Protein AF-A0A8A6IFV3-F1 (afdb_monomer_lite)

pLDDT: mean 94.12, std 5.77, range [60.44, 97.81]

Foldseek 3Di:
DQQVCQQVVWPHDPDDDPCCVVDDCVVTGGDDPDDDDDPPD

Organism: NCBI:txid244001

Structure (mmCIF, N/CA/C/O backbone):
data_AF-A0A8A6IFV3-F1
#
_entry.id   AF-A0A8A6IFV3-F1
#
loop_
_atom_site.group_PDB
_atom_site.id
_atom_site.type_symbol
_atom_site.label_atom_id
_atom_site.label_alt_id
_atom_site.label_comp_id
_atom_site.label_asym_id
_atom_site.label_entity_id
_atom_site.label_seq_id
_atom_site.pdbx_PDB_ins_code
_atom_site.Cartn_x
_atom_site.Cartn_y
_atom_site.Cartn_z
_atom_site.occupancy
_atom_site.B_iso_or_equiv
_atom_site.auth_seq_id
_atom_site.auth_comp_id
_atom_site.auth_asym_id
_atom_site.auth_atom_id
_atom_site.pdbx_PDB_model_num
ATOM 1 N N . ALA A 1 1 ? 13.928 -4.732 -4.426 1.00 89.50 1 ALA A N 1
ATOM 2 C CA . ALA A 1 1 ? 13.972 -3.271 -4.197 1.00 89.50 1 ALA A CA 1
ATOM 3 C C . ALA A 1 1 ? 12.615 -2.598 -4.435 1.00 89.50 1 ALA A C 1
ATOM 5 O O . ALA A 1 1 ? 12.134 -1.935 -3.527 1.00 89.50 1 ALA A O 1
ATOM 6 N N . GLY A 1 2 ? 11.958 -2.806 -5.587 1.00 90.44 2 GLY A N 1
ATOM 7 C CA . GLY A 1 2 ? 10.725 -2.082 -5.948 1.00 90.44 2 GLY A CA 1
ATOM 8 C C . GLY A 1 2 ? 9.562 -2.175 -4.949 1.00 90.44 2 GLY A C 1
ATOM 9 O O . GLY A 1 2 ? 8.906 -1.172 -4.696 1.00 90.44 2 GLY A O 1
ATOM 10 N N . ALA A 1 3 ? 9.343 -3.328 -4.308 1.00 94.00 3 ALA A N 1
ATOM 11 C CA . ALA A 1 3 ? 8.291 -3.470 -3.295 1.00 94.00 3 ALA A CA 1
ATOM 12 C C . ALA A 1 3 ? 8.550 -2.642 -2.021 1.00 94.00 3 ALA A C 1
ATOM 14 O O . ALA A 1 3 ? 7.618 -2.059 -1.481 1.00 94.00 3 ALA A O 1
ATOM 15 N N . ALA A 1 4 ? 9.805 -2.556 -1.566 1.00 95.06 4 ALA A N 1
ATOM 16 C CA . ALA A 1 4 ? 10.169 -1.750 -0.399 1.00 95.06 4 ALA A CA 1
ATOM 17 C C . ALA A 1 4 ? 10.025 -0.252 -0.696 1.00 95.06 4 ALA A C 1
ATOM 19 O O . ALA A 1 4 ? 9.451 0.474 0.104 1.00 95.06 4 ALA A O 1
ATOM 20 N N . VAL A 1 5 ? 10.457 0.184 -1.886 1.00 95.75 5 VAL A N 1
ATOM 21 C CA . VAL A 1 5 ? 10.260 1.569 -2.342 1.00 95.75 5 VAL A CA 1
ATOM 22 C C . VAL A 1 5 ? 8.771 1.901 -2.413 1.00 95.75 5 VAL A C 1
ATOM 24 O O . VAL A 1 5 ? 8.353 2.902 -1.850 1.00 95.75 5 VAL A O 1
ATOM 27 N N . ALA A 1 6 ? 7.962 1.037 -3.035 1.00 95.56 6 ALA A N 1
ATOM 28 C CA . ALA A 1 6 ? 6.520 1.242 -3.135 1.00 95.56 6 ALA A CA 1
ATOM 29 C C . ALA A 1 6 ? 5.830 1.282 -1.762 1.00 95.56 6 ALA A C 1
ATOM 31 O O . ALA A 1 6 ? 4.896 2.061 -1.582 1.00 95.56 6 ALA A O 1
ATOM 32 N N . ALA A 1 7 ? 6.280 0.467 -0.804 1.00 95.19 7 ALA A N 1
ATOM 33 C CA . ALA A 1 7 ? 5.766 0.479 0.560 1.00 95.19 7 ALA A CA 1
ATOM 34 C C . ALA A 1 7 ? 6.117 1.796 1.275 1.00 95.19 7 ALA A C 1
ATOM 36 O O . ALA A 1 7 ? 5.211 2.532 1.657 1.00 95.19 7 ALA A O 1
ATOM 37 N N . GLU A 1 8 ? 7.404 2.127 1.384 1.00 97.31 8 GLU A N 1
ATOM 38 C CA . GLU A 1 8 ? 7.909 3.277 2.153 1.00 97.31 8 GLU A CA 1
ATOM 39 C C . GLU A 1 8 ? 7.517 4.631 1.532 1.00 97.31 8 GLU A C 1
ATOM 41 O O . GLU A 1 8 ? 7.383 5.626 2.238 1.00 97.31 8 GLU A O 1
ATOM 46 N N . SER A 1 9 ? 7.292 4.686 0.212 1.00 96.62 9 SER A N 1
ATOM 47 C CA . SER A 1 9 ? 6.833 5.900 -0.477 1.00 96.62 9 SER A CA 1
ATOM 48 C C . SER A 1 9 ? 5.313 6.087 -0.465 1.00 96.62 9 SER A C 1
ATOM 50 O O . SER A 1 9 ? 4.822 7.049 -1.057 1.00 96.62 9 SER A O 1
ATOM 52 N N . SER A 1 10 ? 4.553 5.150 0.110 1.00 96.38 10 SER A N 1
ATOM 53 C CA . SER A 1 10 ? 3.092 5.235 0.189 1.00 96.38 10 SER A CA 1
ATOM 54 C C . SER A 1 10 ? 2.609 5.150 1.634 1.00 96.38 10 SER A C 1
ATOM 56 O O . SER A 1 10 ? 2.356 6.1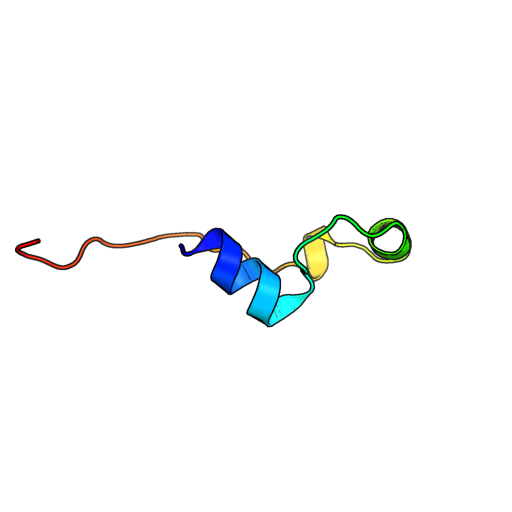81 2.249 1.00 96.38 10 SER A O 1
ATOM 58 N N . THR A 1 11 ? 2.466 3.944 2.180 1.00 95.81 11 THR A N 1
ATOM 59 C CA . THR A 1 11 ? 1.804 3.712 3.474 1.00 95.81 11 THR A CA 1
ATOM 60 C C . THR A 1 11 ? 2.512 2.692 4.366 1.00 95.81 11 THR A C 1
ATOM 62 O O . THR A 1 11 ? 2.056 2.458 5.479 1.00 95.81 11 THR A O 1
ATOM 65 N N . GLY A 1 12 ? 3.569 2.037 3.884 1.00 95.19 12 GLY A N 1
ATOM 66 C CA . GLY A 1 12 ? 4.264 0.968 4.597 1.00 95.19 12 GLY A CA 1
ATOM 67 C C . GLY A 1 12 ? 5.397 1.471 5.489 1.00 95.19 12 GLY A C 1
ATOM 68 O O . GLY A 1 12 ? 5.969 2.531 5.25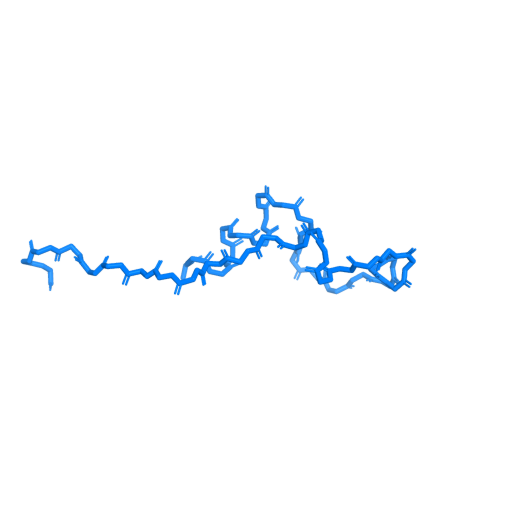2 1.00 95.19 12 GLY A O 1
ATOM 69 N N . THR A 1 13 ? 5.729 0.674 6.503 1.00 95.81 13 THR A N 1
ATOM 70 C CA . THR A 1 13 ? 6.921 0.846 7.340 1.00 95.81 13 THR A CA 1
ATOM 71 C C . THR A 1 13 ? 7.591 -0.510 7.592 1.00 95.81 13 THR A C 1
ATOM 73 O O . THR A 1 13 ? 7.103 -1.552 7.148 1.00 95.81 13 THR A O 1
ATOM 76 N N . TRP A 1 14 ? 8.714 -0.514 8.309 1.00 96.19 14 TRP A N 1
ATOM 77 C CA . TRP A 1 14 ? 9.573 -1.682 8.535 1.00 96.19 14 TRP A CA 1
ATOM 78 C C . TRP A 1 14 ? 8.949 -2.796 9.401 1.00 96.19 14 TRP A C 1
ATOM 80 O O . TRP A 1 14 ? 9.474 -3.909 9.433 1.00 96.19 14 TRP A O 1
ATOM 90 N N . THR A 1 15 ? 7.825 -2.537 10.076 1.00 96.88 15 THR A N 1
ATOM 91 C CA . THR A 1 15 ? 7.012 -3.543 10.776 1.00 96.88 15 THR A CA 1
ATOM 92 C C . THR A 1 15 ? 5.547 -3.449 10.386 1.00 96.88 15 THR A C 1
ATOM 94 O O . THR A 1 15 ? 5.061 -2.421 9.921 1.00 96.88 15 THR A O 1
ATOM 97 N N . THR A 1 16 ? 4.817 -4.540 10.600 1.00 95.25 16 THR A N 1
ATOM 98 C CA . THR A 1 16 ? 3.366 -4.544 10.447 1.00 95.25 16 THR A CA 1
ATOM 99 C C . THR A 1 16 ? 2.710 -3.757 11.575 1.00 95.25 16 THR A C 1
ATOM 101 O O . THR A 1 16 ? 3.054 -3.906 12.750 1.00 95.25 16 THR A O 1
ATOM 104 N N . VAL A 1 17 ? 1.726 -2.933 11.217 1.00 96.94 17 VAL A N 1
ATOM 105 C CA . VAL A 1 17 ? 0.981 -2.109 12.168 1.00 96.94 17 VAL A CA 1
ATOM 106 C C . VAL A 1 17 ? -0.499 -2.453 12.097 1.00 96.94 17 VAL A C 1
ATOM 108 O O . VAL A 1 17 ? -1.084 -2.596 11.030 1.00 96.94 17 VAL A O 1
ATOM 111 N N . TRP A 1 18 ? -1.142 -2.606 13.252 1.00 97.69 18 TRP A N 1
ATOM 112 C CA . TRP A 1 18 ? -2.555 -3.003 13.313 1.00 97.69 18 TRP A CA 1
ATOM 113 C C . TRP A 1 18 ? -3.502 -1.940 12.727 1.00 97.69 18 TRP A C 1
ATOM 115 O O . TRP A 1 18 ? -4.610 -2.263 12.299 1.00 97.69 18 TRP A O 1
ATOM 125 N N . THR A 1 19 ? -3.064 -0.678 12.680 1.00 97.25 19 THR A N 1
ATOM 126 C CA . THR A 1 19 ? -3.815 0.455 12.119 1.00 97.25 19 THR A CA 1
ATOM 127 C C . THR A 1 19 ? -4.091 0.311 10.627 1.00 97.25 19 THR A C 1
ATOM 129 O O . THR A 1 19 ? -5.034 0.917 10.123 1.00 97.25 19 THR A O 1
ATOM 132 N N . ASP A 1 20 ? -3.341 -0.544 9.936 1.00 95.25 20 ASP A N 1
ATOM 133 C CA . ASP A 1 20 ? -3.603 -0.922 8.550 1.00 95.25 20 ASP A CA 1
ATOM 134 C C . ASP A 1 20 ? -5.014 -1.495 8.361 1.00 95.25 20 ASP A C 1
ATOM 136 O O . ASP A 1 20 ? -5.637 -1.275 7.326 1.00 95.25 20 ASP A O 1
ATOM 140 N N . GLY A 1 21 ? -5.564 -2.165 9.382 1.00 96.12 21 GLY A N 1
ATOM 141 C CA . GLY A 1 21 ? -6.929 -2.699 9.364 1.00 96.12 21 GLY A CA 1
ATOM 142 C C . GLY A 1 21 ? -8.032 -1.642 9.489 1.00 96.12 21 GLY A C 1
ATOM 143 O O . GLY A 1 21 ? -9.202 -1.963 9.291 1.00 96.12 21 GLY A O 1
ATOM 144 N N . LEU A 1 22 ? -7.687 -0.389 9.807 1.00 97.81 22 LEU A N 1
ATOM 145 C CA . LEU A 1 22 ? -8.650 0.713 9.921 1.00 97.81 22 LEU A CA 1
ATOM 146 C C . LEU A 1 22 ? -8.931 1.398 8.579 1.00 97.81 22 LEU A C 1
ATOM 148 O O . LEU A 1 22 ? -9.876 2.178 8.470 1.00 97.81 22 LEU A O 1
ATOM 152 N N . THR A 1 23 ? -8.120 1.125 7.556 1.00 95.81 23 THR A N 1
ATOM 153 C CA . THR A 1 23 ? -8.283 1.693 6.215 1.00 95.81 23 THR A CA 1
ATOM 154 C C . THR A 1 23 ? -8.229 0.593 5.161 1.00 95.81 23 THR A C 1
ATOM 156 O O . THR A 1 23 ? -7.737 -0.507 5.392 1.00 95.81 23 THR A O 1
ATOM 159 N N . SER A 1 24 ? -8.759 0.861 3.969 1.00 95.38 24 SER A N 1
ATOM 160 C CA . SER A 1 24 ? -8.667 -0.100 2.869 1.00 95.38 24 SER A CA 1
ATOM 161 C C . SER A 1 24 ? -7.272 -0.044 2.243 1.00 95.38 24 SER A C 1
ATOM 163 O O . SER A 1 24 ? -7.045 0.701 1.289 1.00 95.38 24 SER A O 1
ATOM 165 N N . LEU A 1 25 ? -6.327 -0.828 2.767 1.00 95.19 25 LEU A N 1
ATOM 166 C CA . LEU A 1 25 ? -4.956 -0.853 2.247 1.00 95.19 25 LEU A CA 1
ATOM 167 C C . LEU A 1 25 ? -4.876 -1.173 0.752 1.00 95.19 25 LEU A C 1
ATOM 169 O O . LEU A 1 25 ? -3.991 -0.660 0.081 1.00 95.19 25 LEU A O 1
ATOM 173 N N . ASP A 1 26 ? -5.779 -1.985 0.197 1.00 93.81 26 ASP A N 1
ATOM 174 C CA . ASP A 1 26 ? -5.735 -2.280 -1.243 1.00 93.81 26 ASP A CA 1
ATOM 175 C C . ASP A 1 26 ? -5.941 -1.032 -2.114 1.00 93.81 26 ASP A C 1
ATOM 177 O O . ASP A 1 26 ? -5.377 -0.935 -3.203 1.00 93.81 26 ASP A O 1
ATOM 181 N N . ARG A 1 27 ? -6.686 -0.050 -1.595 1.00 95.50 27 ARG A N 1
ATOM 182 C CA . ARG A 1 27 ? -6.889 1.240 -2.251 1.00 95.50 27 ARG A CA 1
ATOM 183 C C . ARG A 1 27 ? -5.664 2.147 -2.162 1.00 95.50 27 ARG A C 1
ATOM 185 O O . ARG A 1 27 ? -5.418 2.896 -3.102 1.00 95.50 27 ARG A O 1
ATOM 192 N N . TYR A 1 28 ? -4.954 2.132 -1.036 1.00 94.31 28 TYR A N 1
ATOM 193 C CA . TYR A 1 28 ? -3.949 3.154 -0.717 1.00 94.31 28 TYR A CA 1
ATOM 194 C C . TYR A 1 28 ? -2.499 2.678 -0.812 1.00 94.31 28 TYR A C 1
ATOM 196 O O . TYR A 1 28 ? -1.602 3.512 -0.911 1.00 94.31 28 TYR A O 1
ATOM 204 N N . LYS A 1 29 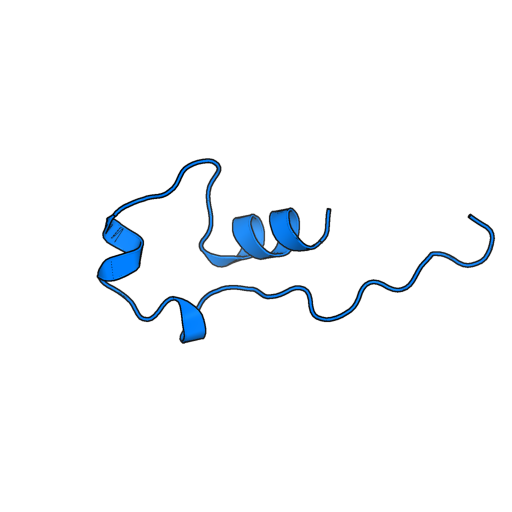? -2.252 1.365 -0.828 1.00 95.62 29 LYS A N 1
ATOM 205 C CA . LYS A 1 29 ? -0.894 0.835 -0.940 1.00 95.62 29 LYS A CA 1
ATOM 206 C C . LYS A 1 29 ? -0.318 1.104 -2.330 1.00 95.62 29 LYS A C 1
ATOM 208 O O . LYS A 1 29 ? -0.930 0.781 -3.354 1.00 95.62 29 LYS A O 1
ATOM 213 N N . GLY A 1 30 ? 0.902 1.628 -2.358 1.00 95.31 30 GLY A N 1
ATOM 214 C CA . GLY A 1 30 ? 1.730 1.627 -3.554 1.00 95.31 30 GLY A CA 1
ATOM 215 C C . GLY A 1 30 ? 2.035 0.192 -3.981 1.00 95.31 30 GLY A C 1
ATOM 216 O O . GLY A 1 30 ? 2.261 -0.692 -3.153 1.00 95.31 30 GLY A O 1
ATOM 217 N N . ARG A 1 31 ? 2.040 -0.056 -5.291 1.00 96.88 31 ARG A N 1
ATOM 218 C CA . ARG A 1 31 ? 2.428 -1.342 -5.877 1.00 96.88 31 ARG A CA 1
ATOM 219 C C . ARG A 1 31 ? 3.458 -1.098 -6.969 1.00 96.88 31 ARG A C 1
ATOM 2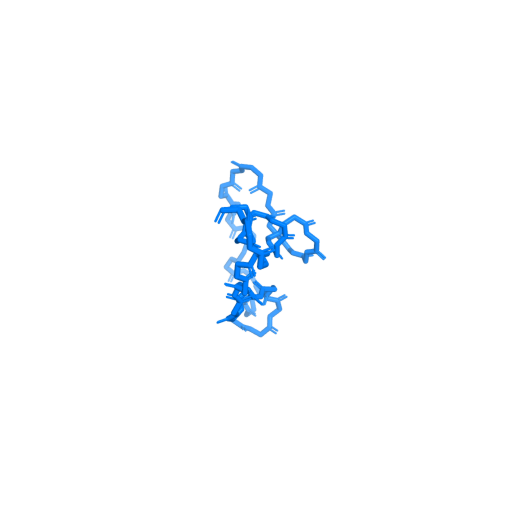21 O O . ARG A 1 31 ? 3.283 -0.217 -7.803 1.00 96.88 31 ARG A O 1
ATOM 228 N N . CYS A 1 32 ? 4.517 -1.896 -6.956 1.00 96.56 32 CYS A N 1
ATOM 229 C CA . CYS A 1 32 ? 5.463 -1.978 -8.057 1.00 96.56 32 CYS A CA 1
ATOM 230 C C . CYS A 1 32 ? 4.954 -3.067 -9.011 1.00 96.56 32 CYS A C 1
ATOM 232 O O . CYS A 1 32 ? 4.903 -4.233 -8.622 1.00 96.56 32 CYS A O 1
ATOM 234 N N . TYR A 1 33 ? 4.480 -2.670 -10.195 1.00 95.56 33 TYR A N 1
ATOM 235 C CA . TYR A 1 33 ? 3.837 -3.583 -11.152 1.00 95.56 33 TYR A CA 1
ATOM 236 C C . TYR A 1 33 ? 4.810 -4.184 -12.158 1.00 95.56 33 TYR A C 1
ATOM 238 O O . TYR A 1 33 ? 4.592 -5.301 -12.613 1.00 95.56 33 TYR A O 1
ATOM 246 N N . ASP A 1 34 ? 5.865 -3.448 -12.484 1.00 95.88 34 ASP A N 1
ATOM 247 C CA . ASP A 1 34 ? 6.889 -3.873 -13.419 1.00 95.88 34 ASP A CA 1
ATOM 248 C C . ASP A 1 34 ? 8.245 -3.313 -12.981 1.00 95.88 34 ASP A C 1
ATOM 250 O O . ASP A 1 34 ? 8.319 -2.241 -12.367 1.00 95.88 34 ASP A O 1
ATOM 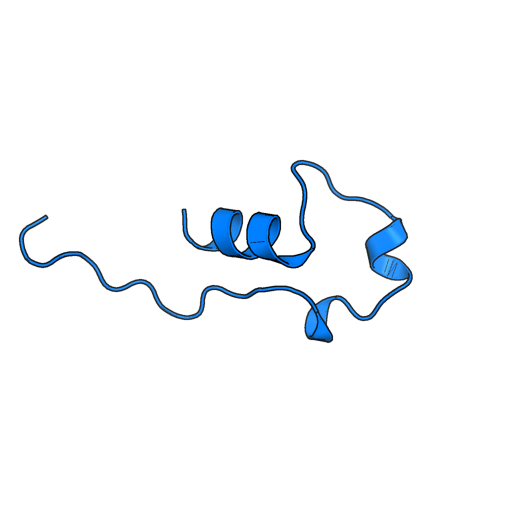254 N N . ILE A 1 35 ? 9.301 -4.076 -13.249 1.00 93.62 35 ILE A N 1
ATOM 255 C CA . ILE A 1 35 ? 10.692 -3.679 -13.038 1.00 93.62 35 ILE A CA 1
ATOM 256 C C . ILE A 1 35 ? 11.454 -4.152 -14.266 1.00 93.62 35 ILE A C 1
ATOM 258 O O . ILE A 1 35 ? 11.785 -5.332 -14.386 1.00 93.62 35 ILE A O 1
ATOM 262 N N . GLU A 1 36 ? 11.751 -3.221 -15.160 1.00 95.00 36 GLU A N 1
ATOM 263 C CA . GLU A 1 36 ? 12.573 -3.506 -16.325 1.00 95.00 36 GLU A CA 1
ATOM 264 C C . GLU A 1 36 ? 14.053 -3.573 -15.914 1.00 95.00 36 GLU A C 1
ATOM 266 O O . GLU A 1 36 ? 14.530 -2.703 -15.172 1.00 95.00 36 GLU A O 1
ATOM 271 N N . PRO A 1 37 ? 14.801 -4.599 -16.360 1.00 90.44 37 PRO A N 1
ATOM 272 C CA . PRO A 1 37 ? 16.236 -4.647 -16.142 1.00 90.44 37 PRO A CA 1
ATOM 273 C C . PRO A 1 37 ? 16.924 -3.544 -16.950 1.00 90.44 37 PRO A C 1
ATOM 275 O O . PRO A 1 37 ? 16.503 -3.190 -18.052 1.00 90.44 37 PRO A O 1
ATOM 278 N N . VAL A 1 38 ? 18.024 -3.022 -16.417 1.00 91.81 38 VAL A N 1
ATOM 279 C CA . VAL A 1 38 ? 18.870 -2.089 -17.163 1.00 91.81 38 VAL A CA 1
ATOM 280 C C . VAL A 1 38 ? 19.583 -2.873 -18.265 1.00 91.81 38 VAL A C 1
ATOM 282 O O . VAL A 1 38 ? 20.181 -3.914 -18.007 1.00 91.81 38 VAL A O 1
ATOM 285 N N . ALA A 1 39 ? 19.507 -2.401 -19.510 1.00 92.31 39 ALA A N 1
ATOM 286 C CA . ALA A 1 39 ? 20.152 -3.078 -20.630 1.00 92.31 39 ALA A CA 1
ATOM 287 C C . ALA A 1 39 ? 21.679 -3.127 -20.434 1.00 92.31 39 ALA A C 1
ATOM 289 O O . ALA A 1 39 ? 22.328 -2.083 -20.395 1.00 92.31 39 ALA A O 1
ATOM 290 N N . GLY A 1 40 ? 22.241 -4.338 -20.363 1.00 87.50 40 GLY A N 1
ATOM 291 C CA . GLY A 1 40 ? 23.684 -4.562 -20.230 1.00 87.50 40 GLY A CA 1
ATOM 292 C C . GLY A 1 40 ? 24.202 -4.790 -18.804 1.00 87.50 40 GLY A C 1
ATOM 293 O O . GLY A 1 40 ? 25.419 -4.828 -18.641 1.00 87.50 40 GLY A O 1
ATOM 294 N N . GLU A 1 41 ? 23.315 -4.954 -17.817 1.00 60.44 41 GLU A N 1
ATOM 295 C CA . GLU A 1 41 ? 23.616 -5.509 -16.481 1.00 60.44 41 GLU A CA 1
ATOM 296 C C . GLU A 1 41 ? 23.327 -7.022 -16.425 1.00 60.44 41 GLU A C 1
ATOM 298 O O . GLU A 1 41 ? 22.369 -7.468 -17.105 1.00 60.44 41 GLU A O 1
#

Radius of gyration: 13.05 Å; chains: 1; bounding box: 32×11×34 Å

InterPro domains:
  IPR017443 Ribulose bisphosphate carboxylase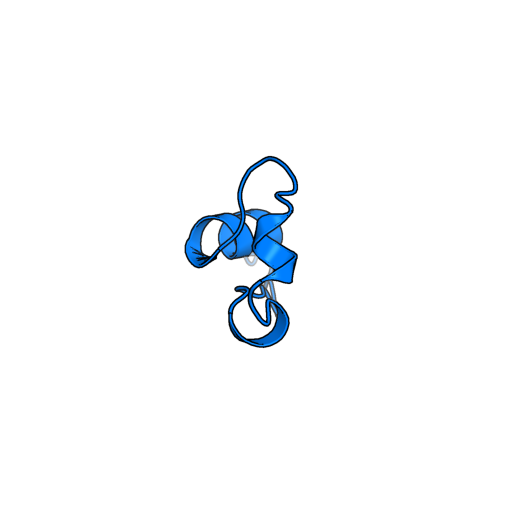, large subunit, ferrodoxin-like N-terminal [PF02788] (1-39)
  IPR033966 RuBisCO [PTHR42704] (1-36)
  IPR036422 RuBisCO large subunit, N-terminal domain superfamily [G3DSA:3.30.70.150] (1-41)
  IPR036422 RuBisCO large subunit, N-terminal domain superfamily [SSF54966] (1-40)

Sequence (41 aa):
AGAAVAAESSTGTWTTVWTDGLTSLDRYKGRCYDIEPVAGE

Secondary structure (DSSP, 8-state):
-HHHHHHHTTT--SS--GGGGGS-HHHH-------PPPTT-